Protein AF-A0A7S0UYW3-F1 (afdb_monomer_lite)

Radius of gyration: 21.07 Å; chains: 1; bounding box: 66×44×60 Å

Sequence (137 aa):
GKVSSNGSGIAPIDGEDAPERMGLTPDWIIEEAAFYVFQLERPTLDRPYIKGLLDPCTNNKLAPNIPAEVLYDKNDNGLDQRNTWDGYHIILNPDFSSQTQWRFVNRAIEEVENGKVPAIILICRNSTDTAYFQRLR

Structure (mmCIF, N/CA/C/O backbone):
data_AF-A0A7S0UYW3-F1
#
_entry.id   AF-A0A7S0UYW3-F1
#
loop_
_atom_site.group_PDB
_atom_site.id
_atom_site.type_symbol
_atom_site.label_atom_id
_atom_site.label_alt_id
_atom_site.label_comp_id
_atom_site.label_asym_id
_atom_site.label_entity_id
_atom_site.label_seq_id
_atom_site.pdbx_PDB_ins_code
_atom_site.Cartn_x
_atom_site.Cartn_y
_atom_site.Cartn_z
_atom_site.occupancy
_atom_site.B_iso_or_equiv
_atom_site.auth_seq_id
_atom_site.auth_comp_id
_atom_site.auth_asym_id
_atom_site.auth_atom_id
_atom_site.pdbx_PDB_model_num
ATOM 1 N N . GLY A 1 1 ? 53.769 11.547 -45.940 1.00 36.91 1 GLY A N 1
ATOM 2 C CA . GLY A 1 1 ? 53.265 10.171 -46.081 1.00 36.91 1 GLY A CA 1
ATOM 3 C C . GLY A 1 1 ? 52.458 9.831 -44.852 1.00 36.91 1 GLY A C 1
ATOM 4 O O . GLY A 1 1 ? 52.985 9.966 -43.758 1.00 36.91 1 GLY A O 1
ATOM 5 N N . LYS A 1 2 ? 51.180 9.488 -45.039 1.00 32.94 2 LYS A N 1
ATOM 6 C CA . LYS A 1 2 ? 50.297 8.941 -44.003 1.00 32.94 2 LYS A CA 1
ATOM 7 C C . LYS A 1 2 ? 50.804 7.552 -43.611 1.00 32.94 2 LYS A C 1
ATOM 9 O O . LYS A 1 2 ? 51.067 6.750 -44.502 1.00 32.94 2 LYS A O 1
ATOM 14 N N . VAL A 1 3 ? 50.885 7.265 -42.317 1.00 40.78 3 VAL A N 1
ATOM 15 C CA . VAL A 1 3 ? 50.927 5.888 -41.815 1.00 40.78 3 VAL A CA 1
ATOM 16 C C . VAL A 1 3 ? 49.587 5.635 -41.139 1.00 40.78 3 VAL A C 1
ATOM 18 O O . VAL A 1 3 ? 49.292 6.196 -40.089 1.00 40.78 3 VAL A O 1
ATOM 21 N N . SER A 1 4 ? 48.759 4.852 -41.829 1.00 35.84 4 SER A N 1
ATOM 22 C CA . SER A 1 4 ? 47.547 4.232 -41.303 1.00 35.84 4 SER A CA 1
ATOM 23 C C . SER A 1 4 ? 47.929 3.162 -40.288 1.00 35.84 4 SER A C 1
ATOM 25 O O . SER A 1 4 ? 48.689 2.254 -40.617 1.00 35.84 4 SER A O 1
ATOM 27 N N . SER A 1 5 ? 47.327 3.207 -39.106 1.00 41.03 5 SER A N 1
ATOM 28 C CA . SER A 1 5 ? 47.101 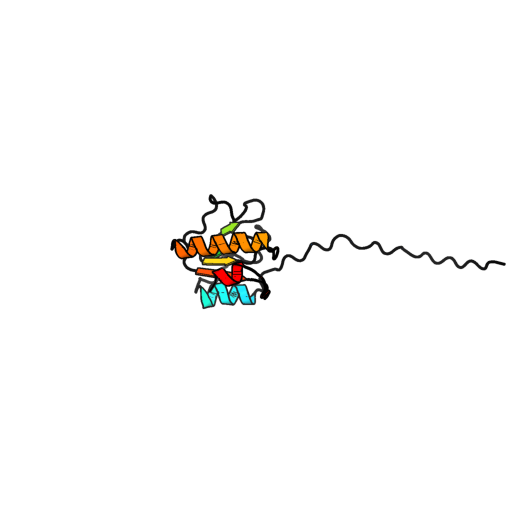2.023 -38.283 1.00 41.03 5 SER A CA 1
ATOM 29 C C . SER A 1 5 ? 45.593 1.821 -38.152 1.00 41.03 5 SER A C 1
ATOM 31 O O . SER A 1 5 ? 44.862 2.667 -37.643 1.00 41.03 5 SER A O 1
ATOM 33 N N . ASN A 1 6 ? 45.125 0.695 -38.690 1.00 39.81 6 ASN A N 1
ATOM 34 C CA . ASN A 1 6 ? 43.771 0.198 -38.513 1.00 39.81 6 ASN A CA 1
ATOM 35 C C . ASN A 1 6 ? 43.607 -0.258 -37.059 1.00 39.81 6 ASN A C 1
ATOM 37 O O . ASN A 1 6 ? 44.168 -1.280 -36.669 1.00 39.81 6 ASN A O 1
ATOM 41 N N . GLY A 1 7 ? 42.828 0.482 -36.278 1.00 36.62 7 GLY A N 1
ATOM 42 C CA . GLY A 1 7 ? 42.221 -0.003 -35.044 1.00 36.62 7 GLY A CA 1
ATOM 43 C C . GLY A 1 7 ? 40.716 -0.055 -35.256 1.00 36.62 7 GLY A C 1
ATOM 44 O O . GLY A 1 7 ? 40.089 0.985 -35.437 1.00 36.62 7 GLY A O 1
ATOM 45 N N . SER A 1 8 ? 40.139 -1.255 -35.280 1.00 42.25 8 SER A N 1
ATOM 46 C CA . SER A 1 8 ? 38.692 -1.460 -35.249 1.00 42.25 8 SER A CA 1
ATOM 47 C C . SER A 1 8 ? 38.155 -1.002 -33.890 1.00 42.25 8 SER A C 1
ATOM 49 O O . SER A 1 8 ? 38.068 -1.784 -32.944 1.00 42.25 8 SER A O 1
ATOM 51 N N . GLY A 1 9 ? 37.851 0.289 -33.776 1.00 32.81 9 GLY A N 1
ATOM 52 C CA . GLY A 1 9 ? 37.100 0.835 -32.657 1.00 32.81 9 GLY A CA 1
ATOM 53 C C . GLY A 1 9 ? 35.643 0.434 -32.817 1.00 32.81 9 GLY A C 1
ATOM 54 O O . GLY A 1 9 ? 34.925 1.019 -33.623 1.00 32.81 9 GLY A O 1
ATOM 55 N N . ILE A 1 10 ? 35.225 -0.592 -32.080 1.00 43.19 10 ILE A N 1
ATOM 56 C CA . ILE A 1 10 ? 33.811 -0.835 -31.807 1.00 43.19 10 ILE A CA 1
ATOM 57 C C . ILE A 1 10 ? 33.298 0.439 -31.131 1.00 43.19 10 ILE A C 1
ATOM 59 O O . ILE A 1 10 ? 33.806 0.829 -30.080 1.00 43.19 10 ILE A O 1
ATOM 63 N N . ALA A 1 11 ? 32.361 1.130 -31.783 1.00 42.00 11 ALA A N 1
ATOM 64 C CA . ALA A 1 11 ? 31.647 2.242 -31.175 1.00 42.00 11 ALA A CA 1
ATOM 65 C C . ALA A 1 11 ? 31.006 1.748 -29.869 1.00 42.00 11 ALA A C 1
ATOM 67 O O . ALA A 1 11 ? 30.494 0.623 -29.859 1.00 42.00 11 ALA A O 1
ATOM 68 N N . PRO A 1 12 ? 31.018 2.529 -28.776 1.00 35.78 12 PRO A N 1
ATOM 69 C CA . PRO A 1 12 ? 30.175 2.194 -27.647 1.00 35.78 12 PRO A CA 1
ATOM 70 C C . PRO A 1 12 ? 28.738 2.177 -28.170 1.00 35.78 12 PRO A C 1
ATOM 72 O O . PRO A 1 12 ? 28.208 3.182 -28.638 1.00 35.78 12 PRO A O 1
ATOM 75 N N . ILE A 1 13 ? 28.146 0.987 -28.175 1.00 42.91 13 ILE A N 1
ATOM 76 C CA . ILE A 1 13 ? 26.702 0.842 -28.112 1.00 42.91 13 ILE A CA 1
ATOM 77 C C . ILE A 1 13 ? 26.326 1.453 -26.769 1.00 42.91 13 ILE A C 1
ATOM 79 O O . ILE A 1 13 ? 26.472 0.807 -25.732 1.00 42.91 13 ILE A O 1
ATOM 83 N N . ASP A 1 14 ? 25.981 2.741 -26.789 1.00 41.59 14 ASP A N 1
ATOM 84 C CA . ASP A 1 14 ? 25.358 3.406 -25.656 1.00 41.59 14 ASP A CA 1
ATOM 85 C C . ASP A 1 14 ? 24.142 2.560 -25.299 1.00 41.59 14 ASP A C 1
ATOM 87 O O . ASP A 1 14 ? 23.189 2.429 -26.072 1.00 41.59 14 ASP A O 1
ATOM 91 N N . GLY A 1 15 ? 24.316 1.841 -24.192 1.00 39.31 15 GLY A N 1
ATOM 92 C CA . GLY A 1 15 ? 23.441 0.781 -23.752 1.00 39.31 15 GLY A CA 1
ATOM 93 C C . GLY A 1 15 ? 22.034 1.317 -23.609 1.00 39.31 15 GLY A C 1
ATOM 94 O O . GLY A 1 15 ? 21.821 2.346 -22.971 1.00 39.31 15 GLY A O 1
ATOM 95 N N . GLU A 1 16 ? 21.128 0.584 -24.252 1.00 39.81 16 GLU A N 1
ATOM 96 C CA . GLU A 1 16 ? 19.746 0.345 -23.860 1.00 39.81 16 GLU A CA 1
ATOM 97 C C . GLU A 1 16 ? 19.375 1.021 -22.544 1.00 39.81 16 GLU A C 1
ATOM 99 O O . GLU A 1 16 ? 20.000 0.737 -21.519 1.00 39.81 16 GLU A O 1
ATOM 104 N N . ASP A 1 17 ? 18.345 1.873 -22.603 1.00 43.19 17 ASP A N 1
ATOM 105 C CA . ASP A 1 17 ? 17.597 2.403 -21.468 1.00 43.19 17 ASP A CA 1
ATOM 106 C C . ASP A 1 17 ? 17.614 1.398 -20.315 1.00 43.19 17 ASP A C 1
ATOM 108 O O . ASP A 1 17 ? 16.828 0.448 -20.290 1.00 43.19 17 ASP A O 1
ATOM 112 N N . ALA A 1 18 ? 18.554 1.566 -19.378 1.00 38.34 18 ALA A N 1
ATOM 113 C CA . ALA A 1 18 ? 18.570 0.756 -18.179 1.00 38.34 18 ALA A CA 1
ATOM 114 C C . ALA A 1 18 ? 17.208 1.025 -17.544 1.00 38.34 18 ALA A C 1
ATOM 116 O O . ALA A 1 18 ? 16.958 2.189 -17.210 1.00 38.34 18 ALA A O 1
ATOM 117 N N . PRO A 1 19 ? 16.306 0.024 -17.454 1.00 40.88 19 PRO A N 1
ATOM 118 C CA . PRO A 1 19 ? 14.955 0.269 -16.998 1.00 40.88 19 PRO A CA 1
ATOM 119 C C . PRO A 1 19 ? 15.101 0.942 -15.651 1.00 40.88 19 PRO A C 1
ATOM 121 O O . PRO A 1 19 ? 15.777 0.415 -14.759 1.00 40.88 19 PRO A O 1
ATOM 124 N N . GLU A 1 20 ? 14.581 2.165 -15.587 1.00 44.66 20 GLU A N 1
ATOM 125 C CA . GLU A 1 20 ? 14.611 3.019 -14.418 1.00 44.66 20 GLU A CA 1
ATOM 126 C C . GLU A 1 20 ? 14.326 2.112 -13.223 1.00 44.66 20 GLU A C 1
ATOM 128 O O . GLU A 1 20 ? 13.290 1.442 -13.199 1.00 44.66 20 GLU A O 1
ATOM 133 N N . ARG A 1 21 ? 15.300 1.942 -12.316 1.00 44.59 21 ARG A N 1
ATOM 134 C CA . ARG A 1 21 ? 15.145 1.046 -11.165 1.00 44.59 21 ARG A CA 1
ATOM 135 C C . ARG A 1 21 ? 14.050 1.649 -10.288 1.00 44.59 21 ARG A C 1
ATOM 137 O O . ARG A 1 21 ? 14.355 2.402 -9.365 1.00 44.59 21 ARG A O 1
ATOM 144 N N . MET A 1 22 ? 12.787 1.365 -10.609 1.00 54.38 22 MET A N 1
ATOM 145 C CA . MET A 1 22 ? 11.642 1.648 -9.758 1.00 54.38 22 MET A CA 1
ATOM 146 C C . MET A 1 22 ? 11.977 1.009 -8.420 1.00 54.38 22 MET A C 1
ATOM 148 O O . MET A 1 22 ? 12.251 -0.191 -8.349 1.00 54.38 22 MET A O 1
ATOM 152 N N . GLY A 1 23 ? 12.115 1.855 -7.401 1.00 64.69 23 GLY A N 1
ATOM 153 C CA . GLY A 1 23 ? 12.687 1.465 -6.124 1.00 64.69 23 GLY A CA 1
ATOM 154 C C . GLY A 1 23 ? 11.868 0.336 -5.526 1.00 64.69 23 GLY A C 1
ATOM 155 O O . GLY A 1 23 ? 10.719 0.548 -5.162 1.00 64.69 23 GLY A O 1
ATOM 156 N N . LEU A 1 24 ? 12.456 -0.854 -5.429 1.00 87.62 24 LEU A N 1
ATOM 157 C CA . LEU A 1 24 ? 11.871 -1.939 -4.655 1.00 87.62 24 LEU A CA 1
ATOM 158 C C . LEU A 1 24 ? 11.799 -1.504 -3.192 1.00 87.62 24 LEU A C 1
ATOM 160 O O . LEU A 1 24 ? 12.699 -0.818 -2.699 1.00 87.62 24 LEU A O 1
ATOM 164 N N . THR A 1 25 ? 10.747 -1.919 -2.500 1.00 93.31 25 THR A N 1
ATOM 165 C CA . THR A 1 25 ? 10.677 -1.826 -1.048 1.00 93.31 25 THR A CA 1
ATOM 166 C C . THR A 1 25 ? 11.748 -2.753 -0.471 1.00 93.31 25 THR A C 1
ATOM 168 O O . THR 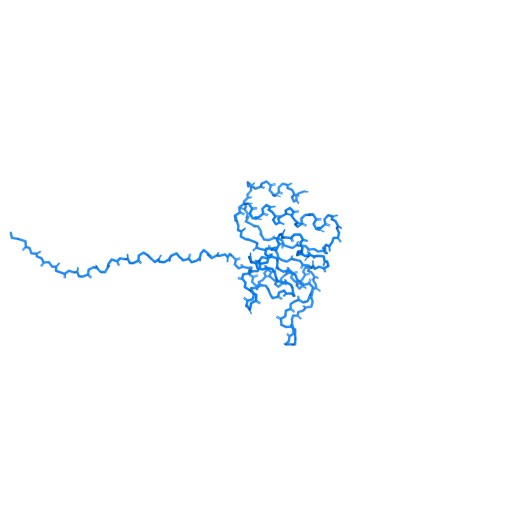A 1 25 ? 11.710 -3.957 -0.738 1.00 93.31 25 THR A O 1
ATOM 171 N N . PRO A 1 26 ? 12.723 -2.230 0.293 1.00 93.50 26 PRO A N 1
ATOM 172 C CA . PRO A 1 26 ? 13.717 -3.063 0.954 1.00 93.50 26 PRO A CA 1
ATOM 173 C C . PRO A 1 26 ? 13.059 -4.082 1.888 1.00 93.50 26 PRO A C 1
ATOM 175 O O . PRO A 1 26 ? 12.164 -3.715 2.647 1.00 93.50 26 PRO A O 1
ATOM 178 N N . ASP A 1 27 ? 13.556 -5.321 1.898 1.00 95.12 27 ASP A N 1
ATOM 179 C CA . ASP A 1 27 ? 12.985 -6.418 2.697 1.00 95.12 27 ASP A CA 1
ATOM 180 C C . ASP A 1 27 ? 12.840 -6.068 4.181 1.00 9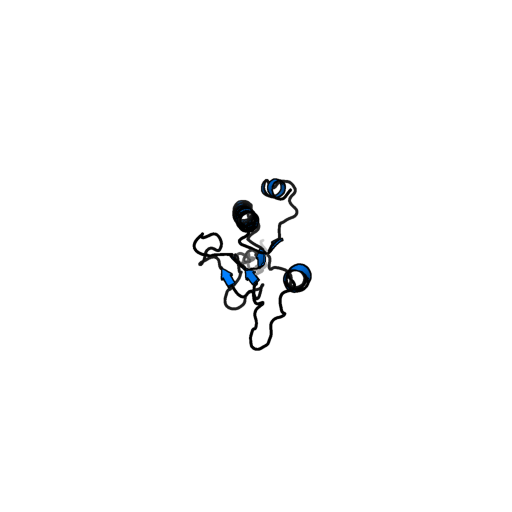5.12 27 ASP A C 1
ATOM 182 O O . ASP A 1 27 ? 11.835 -6.400 4.799 1.00 95.12 27 ASP A O 1
ATOM 186 N N . TRP A 1 28 ? 13.801 -5.330 4.744 1.00 96.06 28 TRP A N 1
ATOM 187 C CA . TRP A 1 28 ? 13.731 -4.891 6.137 1.00 96.06 28 TRP A CA 1
ATOM 188 C C . TRP A 1 28 ? 12.561 -3.930 6.388 1.00 96.06 28 TRP A C 1
ATOM 190 O O . TRP A 1 28 ? 11.956 -3.991 7.449 1.00 96.06 28 TRP A O 1
ATOM 200 N N . ILE A 1 29 ? 12.186 -3.079 5.422 1.00 95.81 29 ILE A N 1
ATOM 201 C CA . ILE A 1 29 ? 10.987 -2.237 5.558 1.00 95.81 29 ILE A CA 1
ATOM 202 C C . ILE A 1 29 ? 9.740 -3.114 5.525 1.00 95.81 29 ILE A C 1
ATOM 204 O O . ILE A 1 29 ? 8.830 -2.885 6.314 1.00 95.81 29 ILE A O 1
ATOM 208 N N . ILE A 1 30 ? 9.700 -4.119 4.644 1.00 97.38 30 ILE A N 1
ATOM 209 C CA . ILE A 1 30 ? 8.572 -5.057 4.559 1.00 97.38 30 ILE A CA 1
ATOM 210 C C . ILE A 1 30 ? 8.412 -5.803 5.884 1.00 97.38 30 ILE A C 1
ATOM 212 O O . ILE A 1 30 ? 7.305 -5.873 6.413 1.00 97.38 30 ILE A O 1
ATOM 216 N N . GLU A 1 31 ? 9.509 -6.322 6.434 1.00 97.75 31 GLU A N 1
ATOM 217 C CA . GLU A 1 31 ? 9.522 -7.051 7.700 1.00 97.75 31 GLU A CA 1
ATOM 218 C C . GLU A 1 31 ? 9.087 -6.172 8.880 1.00 97.75 31 GLU A C 1
ATOM 220 O O . GLU A 1 31 ? 8.168 -6.553 9.610 1.00 97.75 31 GLU A O 1
ATOM 225 N N . GLU A 1 32 ? 9.686 -4.989 9.038 1.00 98.06 32 GLU A N 1
ATOM 226 C CA . GLU A 1 32 ? 9.339 -4.046 10.108 1.00 98.06 32 GLU A CA 1
ATOM 227 C C . GLU A 1 32 ? 7.879 -3.587 10.005 1.00 98.06 32 GLU A C 1
ATOM 229 O O . GLU A 1 32 ? 7.121 -3.664 10.977 1.00 98.06 32 GLU A O 1
ATOM 234 N N . ALA A 1 33 ? 7.443 -3.178 8.812 1.00 98.12 33 ALA A N 1
ATOM 235 C CA . ALA A 1 33 ? 6.079 -2.722 8.583 1.00 98.12 33 ALA A CA 1
ATOM 236 C C . ALA A 1 33 ? 5.055 -3.832 8.847 1.00 98.12 33 ALA A C 1
ATOM 238 O O . ALA A 1 33 ? 4.143 -3.653 9.654 1.00 98.12 33 ALA A O 1
ATOM 239 N N . ALA A 1 34 ? 5.203 -4.985 8.194 1.00 98.44 34 ALA A N 1
ATOM 240 C CA . ALA A 1 34 ? 4.193 -6.034 8.239 1.00 98.44 34 ALA A CA 1
ATOM 241 C C . ALA A 1 34 ? 4.123 -6.727 9.604 1.00 98.44 34 ALA A C 1
ATOM 243 O O . ALA A 1 34 ? 3.027 -6.968 10.108 1.00 98.44 34 ALA A O 1
ATOM 244 N N . PHE A 1 35 ? 5.268 -7.056 10.208 1.00 98.50 35 PHE A N 1
ATOM 245 C CA . PHE A 1 35 ? 5.294 -7.972 11.353 1.00 98.50 35 PHE A CA 1
ATOM 246 C C . PHE A 1 35 ? 5.494 -7.277 12.697 1.00 98.50 35 PHE A C 1
ATOM 248 O O . PHE A 1 35 ? 5.059 -7.818 13.712 1.00 98.50 35 PHE A O 1
ATOM 255 N N . TYR A 1 36 ? 6.095 -6.086 12.723 1.00 97.94 36 TYR A N 1
ATOM 256 C CA . TYR A 1 36 ? 6.323 -5.354 13.971 1.00 97.94 36 TYR A CA 1
ATOM 257 C C . TYR A 1 36 ? 5.345 -4.194 14.147 1.00 97.94 36 TYR A C 1
ATOM 259 O O . TYR A 1 36 ? 4.777 -4.042 15.230 1.00 97.94 36 TYR A O 1
ATOM 267 N N . VAL A 1 37 ? 5.091 -3.413 13.091 1.00 97.88 37 VAL A N 1
ATOM 268 C CA . VAL A 1 37 ? 4.137 -2.295 13.156 1.00 97.88 37 VAL A CA 1
ATOM 269 C C . VAL A 1 37 ? 2.698 -2.788 13.021 1.00 97.88 37 VAL A C 1
ATOM 271 O O . VAL A 1 37 ? 1.886 -2.545 13.911 1.00 97.88 37 VAL A O 1
ATOM 274 N N . PHE A 1 38 ? 2.374 -3.499 11.938 1.00 98.38 38 PHE A N 1
ATOM 275 C CA . PHE A 1 38 ? 1.012 -3.988 11.684 1.00 98.38 38 PHE A CA 1
ATOM 276 C C . PHE A 1 38 ? 0.677 -5.287 12.423 1.00 98.38 38 PHE A C 1
ATOM 278 O O . PHE A 1 38 ? -0.493 -5.647 12.516 1.00 98.38 38 PHE A O 1
ATOM 285 N N . GLN A 1 39 ? 1.688 -5.984 12.954 1.00 98.38 39 GLN A N 1
ATOM 286 C CA . GLN A 1 39 ? 1.535 -7.244 13.695 1.00 98.38 39 GLN A CA 1
ATOM 287 C C . GLN A 1 39 ? 0.769 -8.325 12.909 1.00 98.38 39 GLN A C 1
ATOM 289 O O . GLN A 1 39 ? 0.014 -9.115 13.479 1.00 98.38 39 GLN A O 1
ATOM 294 N N . LEU A 1 40 ? 0.956 -8.364 11.587 1.00 98.50 40 LEU A N 1
ATOM 295 C CA . LEU A 1 40 ? 0.362 -9.382 10.726 1.00 98.50 40 LEU A CA 1
ATOM 296 C C . LEU A 1 40 ? 1.058 -10.736 10.904 1.00 98.50 40 LEU A C 1
ATOM 298 O O . LEU A 1 40 ? 2.210 -10.834 11.330 1.00 98.50 40 LEU A O 1
ATOM 302 N N . GLU A 1 41 ? 0.357 -11.805 10.536 1.00 98.06 41 GLU A N 1
ATOM 303 C CA . GLU A 1 41 ? 0.930 -13.148 10.526 1.00 98.06 41 GLU A CA 1
ATOM 304 C C . GLU A 1 41 ? 1.990 -13.281 9.425 1.00 98.06 41 GLU A C 1
ATOM 306 O O . GLU A 1 41 ? 1.800 -12.835 8.288 1.00 98.06 41 GLU A O 1
ATOM 311 N N . ARG A 1 42 ? 3.100 -13.953 9.748 1.00 97.88 42 ARG A N 1
ATOM 312 C CA . ARG A 1 42 ? 4.115 -14.303 8.750 1.00 97.88 42 ARG A CA 1
ATOM 313 C C . ARG A 1 42 ? 3.537 -15.290 7.719 1.00 97.88 42 ARG A C 1
ATOM 315 O O . ARG A 1 42 ? 2.764 -16.171 8.105 1.00 97.88 42 ARG A O 1
ATOM 322 N N . PRO A 1 43 ? 3.926 -15.184 6.434 1.00 97.25 43 PRO A N 1
ATOM 323 C CA . PRO A 1 43 ? 3.549 -16.151 5.408 1.00 97.25 43 PRO A CA 1
ATOM 324 C C . PRO A 1 43 ? 3.946 -17.581 5.782 1.00 97.25 43 PRO A C 1
ATOM 326 O O . PRO A 1 43 ? 4.938 -17.811 6.478 1.00 97.25 43 PRO A O 1
ATOM 329 N N . THR A 1 44 ? 3.193 -18.550 5.273 1.00 96.94 44 THR A N 1
ATOM 330 C CA . THR A 1 44 ? 3.474 -19.985 5.420 1.00 96.94 44 THR A CA 1
ATOM 331 C C . THR A 1 44 ? 3.662 -20.629 4.048 1.00 96.94 44 THR A C 1
ATOM 333 O O . THR A 1 44 ? 3.471 -19.986 3.019 1.00 96.94 44 THR A O 1
ATOM 336 N N . LEU A 1 45 ? 4.014 -21.918 4.009 1.00 95.06 45 LEU A N 1
ATOM 337 C CA . LEU A 1 45 ? 4.100 -22.658 2.743 1.00 95.06 45 LEU A CA 1
ATOM 338 C C . LEU A 1 45 ? 2.750 -22.706 2.006 1.00 95.06 45 LEU A C 1
ATOM 340 O O . LEU A 1 45 ? 2.718 -22.556 0.789 1.00 95.06 45 LEU A O 1
ATOM 344 N N . ASP A 1 46 ? 1.646 -22.855 2.742 1.00 97.12 46 ASP A N 1
ATOM 345 C CA . ASP A 1 46 ? 0.294 -22.909 2.167 1.00 97.12 46 ASP A CA 1
ATOM 346 C C . ASP A 1 46 ? -0.268 -21.518 1.836 1.00 97.12 46 ASP A C 1
ATOM 348 O O . ASP A 1 46 ? -1.195 -21.384 1.037 1.00 97.12 46 ASP A O 1
ATOM 352 N N . ARG A 1 47 ? 0.283 -20.469 2.459 1.00 97.06 47 ARG A N 1
ATOM 353 C CA . ARG A 1 47 ? -0.080 -19.071 2.222 1.00 97.06 47 ARG A CA 1
ATOM 354 C C . ARG A 1 47 ? 1.193 -18.249 2.018 1.00 97.06 47 ARG A C 1
ATOM 356 O O . ARG A 1 47 ? 1.646 -17.604 2.966 1.00 97.06 47 ARG A O 1
ATOM 363 N N . PRO A 1 48 ? 1.767 -18.245 0.800 1.00 96.12 48 PRO A N 1
ATOM 364 C CA . PRO A 1 48 ? 3.041 -17.583 0.508 1.00 96.12 48 PRO A CA 1
ATOM 365 C C . PRO A 1 48 ? 2.911 -16.052 0.376 1.00 96.12 48 PRO A C 1
ATOM 367 O O . PRO A 1 48 ? 3.696 -15.414 -0.319 1.00 96.12 48 PRO A O 1
ATOM 370 N N . TYR A 1 49 ? 1.910 -15.462 1.033 1.00 98.00 49 TYR A N 1
ATOM 371 C CA . TYR A 1 49 ? 1.628 -14.032 1.080 1.00 98.00 49 TYR A CA 1
ATOM 372 C C . TYR A 1 49 ? 1.188 -13.619 2.492 1.00 98.00 49 TYR A C 1
ATOM 374 O O . TYR A 1 49 ? 0.720 -14.434 3.292 1.00 98.00 49 TYR A O 1
ATOM 382 N N . ILE A 1 50 ? 1.337 -12.336 2.801 1.00 98.62 50 ILE A N 1
ATOM 383 C CA . ILE A 1 50 ? 0.995 -11.712 4.075 1.00 98.62 50 ILE A CA 1
ATOM 384 C C . ILE A 1 50 ? -0.503 -11.401 4.054 1.00 98.62 50 ILE A C 1
ATOM 386 O O . ILE A 1 50 ? -0.959 -10.495 3.356 1.00 98.62 50 ILE A O 1
ATOM 390 N N . LYS A 1 51 ? -1.282 -12.178 4.812 1.00 98.56 51 LYS A N 1
ATOM 391 C CA . LYS A 1 51 ? -2.730 -11.973 4.944 1.00 98.56 51 LYS A CA 1
ATOM 392 C C . LYS A 1 51 ? -3.021 -10.626 5.614 1.00 98.56 51 LYS A C 1
ATOM 394 O O . LYS A 1 51 ? -2.367 -10.273 6.590 1.00 98.56 51 LYS A O 1
ATOM 399 N N . GLY A 1 52 ? -4.024 -9.906 5.122 1.00 98.31 52 GLY A N 1
ATOM 400 C CA . GLY A 1 52 ? -4.418 -8.587 5.611 1.00 98.31 52 GLY A CA 1
ATOM 401 C C . GLY A 1 52 ? -3.535 -7.445 5.107 1.00 98.31 52 GLY A C 1
ATOM 402 O O . GLY A 1 52 ? -3.717 -6.315 5.559 1.00 98.31 52 GLY A O 1
ATOM 403 N N . LEU A 1 53 ? -2.609 -7.718 4.179 1.00 98.75 53 LEU A N 1
ATOM 404 C CA . LEU A 1 53 ? -1.748 -6.718 3.551 1.00 98.75 53 LEU A CA 1
ATOM 405 C C . LEU A 1 53 ? -2.187 -6.428 2.111 1.00 98.75 53 LEU A C 1
ATOM 407 O O . LEU A 1 53 ? -2.547 -7.345 1.371 1.00 98.75 53 LEU A O 1
ATOM 411 N N . LEU A 1 54 ? -2.082 -5.165 1.707 1.00 98.69 54 LEU A N 1
ATOM 412 C CA . LEU A 1 54 ? -2.329 -4.694 0.348 1.00 98.69 54 LEU A CA 1
ATOM 413 C C . LEU A 1 54 ? -1.141 -3.862 -0.163 1.00 98.69 54 LEU A C 1
ATOM 415 O O . LEU A 1 54 ? -0.630 -2.992 0.544 1.00 98.69 54 LEU A O 1
ATOM 419 N N . ASP A 1 55 ? -0.725 -4.121 -1.405 1.00 97.75 55 ASP A N 1
ATOM 420 C CA . ASP A 1 55 ? 0.239 -3.313 -2.165 1.00 97.75 55 ASP A CA 1
ATOM 421 C C . ASP A 1 55 ? -0.475 -2.705 -3.391 1.00 97.75 55 ASP A C 1
ATOM 423 O O . ASP A 1 55 ? -0.810 -3.424 -4.341 1.00 97.75 55 ASP A O 1
ATOM 427 N N . PRO A 1 56 ? -0.758 -1.387 -3.389 1.00 96.75 56 PRO A N 1
ATOM 428 C CA . PRO A 1 56 ? -1.565 -0.749 -4.421 1.00 96.75 56 PRO A CA 1
ATOM 429 C C . PRO A 1 56 ? -0.743 -0.287 -5.634 1.00 96.75 56 PRO A C 1
ATOM 431 O O . PRO A 1 56 ? -1.276 0.380 -6.526 1.00 96.75 56 PRO A O 1
ATOM 434 N N . CYS A 1 57 ? 0.556 -0.566 -5.650 1.00 94.94 57 CYS A N 1
ATOM 435 C CA . CYS A 1 57 ? 1.470 -0.149 -6.706 1.00 94.94 57 CYS A CA 1
ATOM 436 C C . CYS A 1 57 ? 2.535 -1.221 -6.952 1.00 94.94 57 CYS A C 1
ATOM 438 O O . CYS A 1 57 ? 3.717 -0.910 -7.104 1.00 94.94 57 CYS A O 1
ATOM 440 N N . THR A 1 58 ? 2.109 -2.483 -6.994 1.00 95.62 58 THR A N 1
ATOM 441 C CA . THR A 1 58 ? 3.035 -3.605 -7.065 1.00 95.62 58 THR A CA 1
ATOM 442 C C . THR A 1 58 ? 3.855 -3.590 -8.348 1.00 95.62 58 THR A C 1
ATOM 444 O O . THR A 1 58 ? 3.370 -3.255 -9.435 1.00 95.62 58 THR A O 1
ATOM 447 N N . ASN A 1 59 ? 5.112 -4.008 -8.233 1.00 93.56 59 ASN A N 1
ATOM 448 C CA . ASN A 1 59 ? 6.017 -4.125 -9.370 1.00 93.56 59 ASN A CA 1
ATOM 449 C C . ASN A 1 59 ? 5.626 -5.289 -10.298 1.00 93.56 59 ASN A C 1
ATOM 451 O O . ASN A 1 59 ? 5.865 -5.221 -11.506 1.00 93.56 59 ASN A O 1
ATOM 455 N N . ASN A 1 60 ? 5.067 -6.372 -9.747 1.00 93.38 60 ASN A N 1
ATOM 456 C CA . ASN A 1 60 ? 4.733 -7.583 -10.492 1.00 93.38 60 ASN A CA 1
ATOM 457 C C . ASN A 1 60 ? 3.742 -8.463 -9.708 1.00 93.38 60 ASN A C 1
ATOM 459 O O . ASN A 1 60 ? 3.983 -8.757 -8.548 1.00 93.38 60 ASN A O 1
ATOM 463 N N . LYS A 1 61 ? 2.670 -8.961 -10.337 1.00 94.19 61 LYS A N 1
ATOM 464 C CA . LYS A 1 61 ? 1.699 -9.854 -9.667 1.00 94.19 61 LYS A CA 1
ATOM 465 C C . LYS A 1 61 ? 2.148 -11.309 -9.507 1.00 94.19 61 LYS A C 1
ATOM 467 O O . LYS A 1 61 ? 1.647 -12.005 -8.633 1.00 94.19 61 LYS A O 1
ATOM 472 N N . LEU A 1 62 ? 3.033 -11.792 -10.378 1.00 93.69 62 LEU A N 1
ATOM 473 C CA . LEU A 1 62 ? 3.541 -13.169 -10.353 1.00 93.69 62 LEU A CA 1
ATOM 474 C C . LEU A 1 62 ? 4.701 -13.328 -9.366 1.00 93.69 62 LEU A C 1
ATOM 476 O O . LEU A 1 62 ? 4.829 -14.369 -8.730 1.00 93.69 62 LEU A O 1
ATOM 480 N N . ALA A 1 63 ? 5.546 -12.304 -9.261 1.00 94.19 63 ALA A N 1
ATOM 481 C CA . ALA A 1 63 ? 6.698 -12.258 -8.366 1.00 94.19 63 ALA A CA 1
ATOM 482 C C . ALA A 1 63 ? 6.768 -10.885 -7.672 1.00 94.19 63 ALA A C 1
ATOM 484 O O . ALA A 1 63 ? 7.638 -10.071 -8.005 1.00 94.19 63 ALA A O 1
ATOM 485 N N . PRO A 1 64 ? 5.818 -10.589 -6.767 1.00 96.00 64 PRO A N 1
ATOM 486 C CA . PRO A 1 64 ? 5.745 -9.289 -6.117 1.00 96.00 64 PRO A CA 1
ATOM 487 C C . PRO A 1 64 ? 6.916 -9.088 -5.160 1.00 96.00 64 PRO A C 1
ATOM 489 O O . PRO A 1 64 ? 7.329 -10.010 -4.456 1.00 96.00 64 PRO A O 1
ATOM 492 N N . ASN A 1 65 ? 7.442 -7.866 -5.106 1.00 95.88 65 ASN A N 1
ATOM 493 C CA . ASN A 1 65 ? 8.449 -7.499 -4.113 1.00 95.88 65 ASN A CA 1
ATOM 494 C C . ASN A 1 65 ? 7.854 -7.462 -2.699 1.00 95.88 65 ASN A C 1
ATOM 496 O O . ASN A 1 65 ? 8.500 -7.931 -1.769 1.00 95.88 65 ASN A O 1
ATOM 500 N N . ILE A 1 66 ? 6.620 -6.974 -2.553 1.00 97.06 66 ILE A N 1
ATOM 501 C CA . ILE A 1 66 ? 5.844 -7.081 -1.316 1.00 97.06 66 ILE A CA 1
ATOM 502 C C . ILE A 1 66 ? 4.858 -8.237 -1.489 1.00 97.06 66 ILE A C 1
ATOM 504 O O . ILE A 1 66 ? 3.920 -8.103 -2.272 1.00 97.06 66 ILE A O 1
ATOM 508 N N . PRO A 1 67 ? 5.012 -9.368 -0.780 1.00 97.31 67 PRO A N 1
ATOM 509 C CA . PRO A 1 67 ? 4.121 -10.513 -0.933 1.00 97.31 67 PRO A CA 1
ATOM 510 C C . PRO A 1 67 ? 2.789 -10.258 -0.207 1.00 97.31 67 PRO A C 1
ATOM 512 O O . PRO A 1 67 ? 2.486 -10.915 0.781 1.00 97.31 67 PRO A O 1
ATOM 515 N N . ALA A 1 68 ? 2.017 -9.263 -0.641 1.00 98.38 68 ALA A N 1
ATOM 516 C CA . ALA A 1 68 ? 0.737 -8.876 -0.055 1.00 98.38 68 ALA A CA 1
ATOM 517 C C . ALA A 1 68 ? -0.417 -9.778 -0.535 1.00 98.38 68 ALA A C 1
ATOM 519 O O . ALA A 1 68 ? -0.330 -10.412 -1.585 1.00 98.38 68 ALA A O 1
ATOM 520 N N . GLU A 1 69 ? -1.506 -9.835 0.236 1.00 98.50 69 GLU A N 1
ATOM 521 C CA . GLU A 1 69 ? -2.722 -10.575 -0.130 1.00 98.50 69 GLU A CA 1
ATOM 522 C C . GLU A 1 69 ? -3.431 -9.955 -1.337 1.00 98.50 69 GLU A C 1
ATOM 524 O O . GLU A 1 69 ? -3.937 -10.677 -2.196 1.00 98.50 69 GLU A O 1
ATOM 529 N N . VAL A 1 70 ? -3.450 -8.623 -1.410 1.00 98.38 70 VAL A N 1
ATOM 530 C CA . VAL A 1 70 ? -4.039 -7.881 -2.527 1.00 98.38 70 VAL A CA 1
ATOM 531 C C . VAL A 1 70 ? -2.962 -7.065 -3.223 1.00 98.38 70 VAL A C 1
ATOM 533 O O . VAL A 1 70 ? -2.203 -6.337 -2.585 1.00 98.38 70 VAL A O 1
ATOM 536 N N . LEU A 1 71 ? -2.920 -7.185 -4.548 1.00 98.06 71 LEU A N 1
ATOM 537 C CA . LEU A 1 71 ? -1.930 -6.550 -5.406 1.00 98.06 71 LEU A CA 1
ATOM 538 C C . LEU A 1 71 ? -2.630 -5.769 -6.516 1.00 98.06 71 LEU A C 1
ATOM 540 O O . LEU A 1 71 ? -3.359 -6.364 -7.317 1.00 98.06 71 LEU A O 1
ATOM 544 N N . TYR A 1 72 ? -2.352 -4.470 -6.603 1.00 97.56 72 TYR A N 1
ATOM 545 C CA . TYR A 1 72 ? -2.704 -3.662 -7.768 1.00 97.56 72 TYR A CA 1
ATOM 546 C C . TYR A 1 72 ? -1.439 -3.269 -8.518 1.00 97.56 72 TYR A C 1
ATOM 548 O O . TYR A 1 72 ? -0.560 -2.609 -7.966 1.00 97.56 72 TYR A O 1
ATOM 556 N N . ASP A 1 73 ? -1.347 -3.674 -9.780 1.00 94.50 73 ASP A N 1
ATOM 557 C CA . ASP A 1 73 ? -0.283 -3.240 -10.677 1.00 94.50 73 ASP A CA 1
ATOM 558 C C . ASP A 1 73 ? -0.729 -2.024 -11.509 1.00 94.50 73 ASP A C 1
ATOM 560 O O . ASP A 1 73 ? -1.836 -1.487 -11.377 1.00 94.50 73 ASP A O 1
ATOM 564 N N . LYS A 1 74 ? 0.150 -1.563 -12.402 1.00 91.56 74 LYS A N 1
ATOM 565 C CA . LYS A 1 74 ? -0.135 -0.431 -13.295 1.00 91.56 74 LYS A CA 1
ATOM 566 C C . LYS A 1 74 ? -1.372 -0.624 -14.185 1.00 91.56 74 LYS A C 1
ATOM 568 O O . LYS A 1 74 ? -1.951 0.371 -14.614 1.00 91.56 74 LYS A O 1
ATOM 573 N N . ASN A 1 75 ? -1.754 -1.865 -14.489 1.00 94.19 75 ASN A N 1
ATOM 574 C CA . ASN A 1 75 ? -2.900 -2.183 -15.338 1.00 94.19 75 ASN A CA 1
ATOM 575 C C . ASN A 1 75 ? -4.208 -2.144 -14.543 1.00 94.19 75 ASN A C 1
ATOM 577 O O . ASN A 1 75 ? -5.230 -1.743 -15.097 1.00 94.19 75 ASN A O 1
ATOM 581 N N . ASP A 1 76 ? -4.183 -2.518 -13.258 1.00 94.81 76 ASP A N 1
ATOM 582 C CA . ASP A 1 76 ? -5.351 -2.341 -12.383 1.00 94.81 76 ASP A CA 1
ATOM 583 C C . ASP A 1 76 ? -5.572 -0.876 -12.031 1.00 94.81 76 ASP A C 1
ATOM 585 O O . ASP A 1 76 ? -6.712 -0.472 -11.810 1.00 94.81 76 ASP A O 1
ATOM 589 N N . ASN A 1 77 ? -4.478 -0.103 -11.968 1.00 92.81 77 ASN A N 1
ATOM 590 C CA . ASN A 1 77 ? -4.435 1.246 -11.420 1.00 92.81 77 ASN A CA 1
ATOM 591 C C . ASN A 1 77 ? -4.943 1.259 -9.966 1.00 92.81 77 ASN A C 1
ATOM 593 O O . ASN A 1 77 ? -6.120 1.492 -9.694 1.00 92.81 77 ASN A O 1
ATOM 597 N N . GLY A 1 78 ? -4.043 1.077 -8.998 1.00 94.12 78 GLY A N 1
ATOM 598 C CA . GLY A 1 78 ? -4.396 1.079 -7.571 1.00 94.12 78 GLY A CA 1
ATOM 599 C C . GLY A 1 78 ? -4.958 2.398 -7.023 1.00 94.12 78 GLY A C 1
ATOM 600 O O . GLY A 1 78 ? -5.298 2.456 -5.845 1.00 94.12 78 GLY A O 1
ATOM 601 N N . LEU A 1 79 ? -5.091 3.450 -7.842 1.00 95.25 79 LEU A N 1
ATOM 602 C CA . LEU A 1 79 ? -5.803 4.699 -7.524 1.00 95.25 79 LEU A CA 1
ATOM 603 C C . LEU A 1 79 ? -7.248 4.729 -8.052 1.00 95.25 79 LEU A C 1
ATOM 605 O O . LEU A 1 79 ? -7.962 5.702 -7.817 1.00 95.25 79 LEU A O 1
ATOM 609 N N . ASP A 1 80 ? -7.681 3.711 -8.794 1.00 96.50 80 ASP A N 1
ATOM 610 C CA . ASP A 1 80 ? -9.074 3.571 -9.214 1.00 96.50 80 ASP A CA 1
ATOM 611 C C . ASP A 1 80 ? -9.969 3.357 -7.983 1.00 96.50 80 ASP A C 1
ATOM 613 O O . ASP A 1 80 ? -9.658 2.546 -7.107 1.00 96.50 80 ASP A O 1
ATOM 617 N N . GLN A 1 81 ? -11.090 4.076 -7.911 1.00 91.62 81 GLN A N 1
ATOM 618 C CA . GLN A 1 81 ? -12.030 3.993 -6.788 1.00 91.62 81 GLN A CA 1
ATOM 619 C C . GLN A 1 81 ? -12.720 2.626 -6.685 1.00 91.62 81 GLN A C 1
ATOM 621 O O . GLN A 1 81 ? -13.223 2.274 -5.621 1.00 91.62 81 GLN A O 1
ATOM 626 N N . ARG A 1 82 ? -12.734 1.841 -7.769 1.00 95.00 82 ARG A N 1
ATOM 627 C CA . ARG A 1 82 ? -13.257 0.465 -7.772 1.00 95.00 82 ARG A CA 1
ATOM 628 C C . ARG A 1 82 ? -12.328 -0.514 -7.050 1.00 95.00 82 ARG A C 1
ATOM 630 O O . ARG A 1 82 ? -12.787 -1.553 -6.587 1.00 95.00 82 ARG A O 1
ATOM 637 N N . ASN A 1 83 ? -11.045 -0.174 -6.940 1.00 96.31 83 ASN A N 1
ATOM 638 C CA . ASN A 1 83 ? -10.032 -0.964 -6.253 1.00 96.31 83 ASN A CA 1
ATOM 639 C C . ASN A 1 83 ? -10.022 -0.568 -4.775 1.00 96.31 83 ASN A C 1
ATOM 641 O O . ASN A 1 83 ? -9.336 0.378 -4.388 1.00 96.31 83 ASN A O 1
ATOM 645 N N . THR A 1 84 ? -10.839 -1.238 -3.962 1.00 96.12 84 THR A N 1
ATOM 646 C CA . THR A 1 84 ? -10.981 -0.934 -2.528 1.00 96.12 84 THR A CA 1
ATOM 647 C C . THR A 1 84 ? -9.692 -1.212 -1.754 1.00 96.12 84 THR A C 1
ATOM 649 O O . THR A 1 84 ? -8.927 -2.120 -2.097 1.00 96.12 84 THR A O 1
ATOM 652 N N . TRP A 1 85 ? -9.447 -0.378 -0.742 1.00 97.94 85 TRP A N 1
ATOM 653 C CA . TRP A 1 85 ? -8.362 -0.523 0.230 1.00 97.94 85 TRP A CA 1
ATOM 654 C C . TRP A 1 85 ? -8.887 -1.017 1.591 1.00 97.94 85 TRP A C 1
ATOM 656 O O . TRP A 1 85 ? -8.105 -1.397 2.459 1.00 97.94 85 TRP A O 1
ATOM 666 N N . ASP A 1 86 ? -10.210 -1.033 1.763 1.00 97.75 86 ASP A N 1
ATOM 667 C CA . ASP A 1 86 ? -10.917 -1.217 3.023 1.00 97.75 86 ASP A CA 1
ATOM 668 C C . ASP A 1 86 ? -10.505 -2.516 3.736 1.00 97.75 86 ASP A C 1
ATOM 670 O O . ASP A 1 86 ? -10.478 -3.599 3.150 1.00 97.75 86 ASP A O 1
ATOM 674 N N . GLY A 1 87 ? -10.207 -2.409 5.030 1.00 97.75 87 GLY A N 1
ATOM 675 C CA . GLY A 1 87 ? -9.850 -3.539 5.890 1.00 97.75 87 GLY A CA 1
ATOM 676 C C . GLY A 1 87 ? -8.406 -4.041 5.770 1.00 97.75 87 GLY A C 1
ATOM 677 O O . GLY A 1 87 ? -8.016 -4.891 6.572 1.00 97.75 87 GLY A O 1
ATOM 678 N N . TYR A 1 88 ? -7.597 -3.516 4.843 1.00 98.56 88 TYR A N 1
ATOM 679 C CA . TYR A 1 88 ? -6.201 -3.930 4.661 1.00 98.56 88 TYR A CA 1
ATOM 680 C C . TYR A 1 88 ? -5.204 -2.941 5.269 1.00 98.56 88 TYR A C 1
ATOM 682 O O . TYR A 1 88 ? -5.357 -1.726 5.157 1.00 98.56 88 TYR A O 1
ATOM 690 N N . HIS A 1 89 ? -4.126 -3.464 5.853 1.00 98.69 89 HIS A N 1
ATOM 691 C CA . HIS A 1 89 ? -2.922 -2.672 6.099 1.00 98.69 89 HIS A CA 1
ATOM 692 C C . HIS A 1 89 ? -2.173 -2.469 4.785 1.00 98.69 89 HIS A C 1
ATOM 694 O O . HIS A 1 89 ? -2.202 -3.341 3.913 1.00 98.69 89 HIS A O 1
ATOM 700 N N . ILE A 1 90 ? -1.480 -1.342 4.638 1.00 98.44 90 ILE A N 1
ATOM 701 C CA . ILE A 1 90 ? -0.876 -0.972 3.353 1.00 98.44 90 ILE A CA 1
ATOM 702 C C . ILE A 1 90 ? 0.592 -0.610 3.529 1.00 98.44 90 ILE A C 1
ATOM 704 O O . ILE A 1 90 ? 0.937 0.233 4.357 1.00 98.44 90 ILE A O 1
ATOM 708 N N . ILE A 1 91 ? 1.449 -1.208 2.701 1.00 97.69 91 ILE A N 1
ATOM 709 C CA . ILE A 1 91 ? 2.813 -0.722 2.466 1.00 97.69 91 ILE A CA 1
ATOM 710 C C . ILE A 1 91 ? 2.817 -0.073 1.088 1.00 97.69 91 ILE A C 1
ATOM 712 O O . ILE A 1 91 ? 2.532 -0.717 0.082 1.00 97.69 91 ILE A O 1
ATOM 716 N N . LEU A 1 92 ? 3.114 1.220 1.057 1.00 93.94 92 LEU A N 1
ATOM 717 C CA . LEU A 1 92 ? 2.951 2.072 -0.107 1.00 93.94 92 LEU A CA 1
ATOM 718 C C . LEU A 1 92 ? 4.318 2.601 -0.550 1.00 93.94 92 LEU A C 1
ATOM 720 O O . LEU A 1 92 ? 4.923 3.426 0.135 1.00 93.94 92 LEU A O 1
ATOM 724 N N . ASN A 1 93 ? 4.793 2.139 -1.705 1.00 93.19 93 ASN A N 1
ATOM 725 C CA . ASN A 1 93 ? 6.054 2.576 -2.310 1.00 93.19 93 ASN A CA 1
ATOM 726 C C . ASN A 1 93 ? 5.868 2.861 -3.813 1.00 93.19 93 ASN A C 1
ATOM 728 O O . ASN A 1 93 ? 6.361 2.112 -4.659 1.00 93.19 93 ASN A O 1
ATOM 732 N N . PRO A 1 94 ? 5.090 3.900 -4.164 1.00 90.50 94 PRO A N 1
ATOM 733 C CA . PRO A 1 94 ? 4.818 4.212 -5.553 1.00 90.50 94 PRO A CA 1
ATOM 734 C C . PRO A 1 94 ? 6.037 4.867 -6.209 1.00 90.50 94 PRO A C 1
ATOM 736 O O . PRO A 1 94 ? 6.964 5.325 -5.540 1.00 90.50 94 PRO A O 1
ATOM 739 N N . ASP A 1 95 ? 5.995 4.987 -7.536 1.00 85.81 95 ASP A N 1
ATOM 740 C CA . ASP A 1 95 ? 6.947 5.794 -8.302 1.00 85.81 95 ASP A CA 1
ATOM 741 C C . ASP A 1 95 ? 7.157 7.174 -7.642 1.00 85.81 95 ASP A C 1
ATOM 743 O O . ASP A 1 95 ? 6.216 7.819 -7.171 1.00 85.81 95 ASP A O 1
ATOM 747 N N . PHE A 1 96 ? 8.412 7.622 -7.577 1.00 83.19 96 PHE A N 1
ATOM 748 C CA . PHE A 1 96 ? 8.812 8.861 -6.911 1.00 83.19 96 PHE A CA 1
ATOM 749 C C . PHE A 1 96 ? 8.531 10.142 -7.708 1.00 83.19 96 PHE A C 1
ATOM 751 O O . PHE A 1 96 ? 8.928 11.229 -7.275 1.00 83.19 96 PHE A O 1
ATOM 758 N N . SER A 1 97 ? 7.861 10.054 -8.853 1.00 86.81 97 SER A N 1
ATOM 759 C CA . SER A 1 97 ? 7.309 11.214 -9.545 1.00 86.81 97 SER A CA 1
ATOM 760 C C . SER A 1 97 ? 6.324 11.964 -8.640 1.00 86.81 97 SER A C 1
ATOM 762 O O . SER A 1 97 ? 5.411 11.386 -8.046 1.00 86.81 97 SER A O 1
ATOM 764 N N . SER A 1 98 ? 6.485 13.289 -8.549 1.00 82.81 98 SER A N 1
ATOM 765 C CA . SER A 1 98 ? 5.718 14.130 -7.618 1.00 82.81 98 SER A CA 1
ATOM 766 C C . SER A 1 98 ? 4.204 13.993 -7.794 1.00 82.81 98 SER A C 1
ATOM 768 O O . SER A 1 98 ? 3.466 14.001 -6.812 1.00 82.81 98 SER A O 1
ATOM 770 N N . GLN A 1 99 ? 3.732 13.839 -9.036 1.00 87.75 99 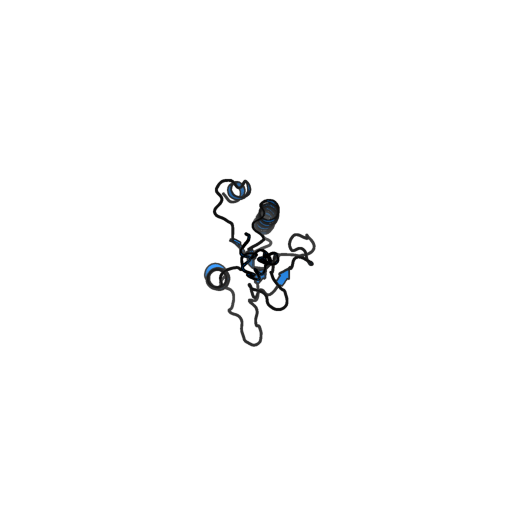GLN A N 1
ATOM 771 C CA . GLN A 1 99 ? 2.308 13.672 -9.329 1.00 87.75 99 GLN A CA 1
ATOM 772 C C . GLN A 1 99 ? 1.765 12.333 -8.811 1.00 87.75 99 GLN A C 1
ATOM 774 O O . GLN A 1 99 ? 0.672 12.297 -8.245 1.00 87.75 99 GLN A O 1
ATOM 779 N N . THR A 1 100 ? 2.513 11.243 -8.986 1.00 88.38 100 THR A N 1
ATOM 780 C CA . THR A 1 100 ? 2.108 9.910 -8.526 1.00 88.38 100 THR A CA 1
ATOM 781 C C . THR A 1 100 ? 2.101 9.855 -7.004 1.00 88.38 100 THR A C 1
ATOM 783 O O . THR A 1 100 ? 1.076 9.502 -6.418 1.00 88.38 100 THR A O 1
ATOM 786 N N . GLN A 1 101 ? 3.180 10.320 -6.367 1.00 86.94 101 GLN A N 1
ATOM 787 C CA . GLN A 1 101 ? 3.278 10.453 -4.909 1.00 86.94 101 GLN A CA 1
ATOM 788 C C . GLN A 1 101 ? 2.106 11.258 -4.338 1.00 86.94 101 GLN A C 1
ATOM 790 O O . GLN A 1 101 ? 1.409 10.779 -3.451 1.00 86.94 101 GLN A O 1
ATOM 795 N N . TRP A 1 102 ? 1.814 12.439 -4.898 1.00 88.06 102 TRP A N 1
ATOM 796 C CA . TRP A 1 102 ? 0.702 13.284 -4.449 1.00 88.06 102 TRP A CA 1
ATOM 797 C C . TRP A 1 102 ? -0.651 12.559 -4.483 1.00 88.06 102 TRP A C 1
ATOM 799 O O . TRP A 1 102 ? -1.433 12.655 -3.537 1.00 88.06 102 TRP A O 1
ATOM 809 N N . ARG A 1 103 ? -0.942 11.815 -5.557 1.00 92.88 103 ARG A N 1
ATOM 810 C CA . ARG A 1 103 ? -2.215 11.088 -5.691 1.00 92.88 103 ARG A CA 1
ATOM 811 C C . ARG A 1 103 ? -2.334 9.947 -4.682 1.00 92.88 103 ARG A C 1
ATOM 813 O O . ARG A 1 103 ? -3.384 9.811 -4.060 1.00 92.88 103 ARG A O 1
ATOM 820 N N . PHE A 1 104 ? -1.271 9.166 -4.502 1.00 94.00 104 PHE A N 1
ATOM 821 C CA . PHE A 1 104 ? -1.247 8.080 -3.522 1.00 94.00 104 PHE A CA 1
ATOM 822 C C . PHE A 1 104 ? -1.302 8.593 -2.081 1.00 94.00 104 PHE A C 1
ATOM 824 O O . PHE A 1 104 ? -2.044 8.028 -1.283 1.00 94.00 104 PHE A O 1
ATOM 831 N N . VAL A 1 105 ? -0.607 9.690 -1.760 1.00 92.38 105 VAL A N 1
ATOM 832 C CA . VAL A 1 105 ? -0.679 10.330 -0.437 1.00 92.38 105 VAL A CA 1
ATOM 833 C C . VAL A 1 105 ? -2.095 10.809 -0.134 1.00 92.38 105 VAL A C 1
ATOM 835 O O . VAL A 1 105 ? -2.619 10.506 0.931 1.00 92.38 105 VAL A O 1
ATOM 838 N N . ASN A 1 106 ? -2.738 11.531 -1.058 1.00 94.00 106 ASN A N 1
ATOM 839 C CA . ASN A 1 106 ? -4.098 12.019 -0.814 1.00 94.00 106 ASN A CA 1
ATOM 840 C C . ASN A 1 106 ? -5.084 10.874 -0.615 1.00 94.00 106 ASN A C 1
ATOM 842 O O . ASN A 1 106 ? -5.884 10.933 0.311 1.00 94.00 106 ASN A O 1
ATOM 846 N N . ARG A 1 107 ? -4.981 9.818 -1.431 1.00 95.69 107 ARG A N 1
ATOM 847 C CA . ARG A 1 107 ? -5.804 8.627 -1.237 1.00 95.69 107 ARG A CA 1
ATOM 848 C C . ARG A 1 107 ? -5.536 7.989 0.126 1.00 95.69 107 ARG A C 1
ATOM 850 O O . ARG A 1 107 ? -6.479 7.709 0.845 1.00 95.69 107 ARG A O 1
ATOM 857 N N . ALA A 1 108 ? -4.273 7.804 0.508 1.00 95.31 108 ALA A N 1
ATOM 858 C CA . ALA A 1 108 ? -3.916 7.241 1.808 1.00 95.31 108 ALA A CA 1
ATOM 859 C C . ALA A 1 108 ? -4.518 8.038 2.976 1.00 95.31 108 ALA A C 1
ATOM 861 O O . ALA A 1 108 ? -5.089 7.444 3.886 1.00 95.31 108 ALA A O 1
ATOM 862 N N . ILE A 1 109 ? -4.444 9.371 2.919 1.00 94.31 109 ILE A N 1
ATOM 863 C CA . ILE A 1 109 ? -5.060 10.258 3.913 1.00 94.31 109 ILE A CA 1
ATOM 864 C C . ILE A 1 109 ? -6.578 10.051 3.946 1.00 94.31 109 ILE A C 1
ATOM 866 O O . ILE A 1 109 ? -7.125 9.804 5.013 1.00 94.31 109 ILE A O 1
ATOM 870 N N . GLU A 1 110 ? -7.249 10.079 2.793 1.00 95.75 110 GLU A N 1
ATOM 871 C CA . GLU A 1 110 ? -8.704 9.898 2.709 1.00 95.75 110 GLU A CA 1
ATOM 872 C C . GLU A 1 110 ? -9.161 8.534 3.252 1.00 95.75 110 GLU A C 1
ATOM 874 O O . GLU A 1 110 ? -10.164 8.454 3.960 1.00 95.75 110 GLU A O 1
ATOM 879 N N . GLU A 1 111 ? -8.452 7.450 2.937 1.00 96.94 111 GLU A N 1
ATOM 880 C CA . GLU A 1 111 ? -8.810 6.101 3.394 1.00 96.94 111 GLU A CA 1
ATOM 881 C C . GLU A 1 111 ? -8.644 5.968 4.922 1.00 96.94 111 GLU A C 1
ATOM 883 O O . GLU A 1 111 ? -9.475 5.336 5.583 1.00 96.94 111 GLU A O 1
ATOM 888 N N . VAL A 1 112 ? -7.617 6.607 5.499 1.00 95.31 112 VAL A N 1
ATOM 889 C CA . VAL A 1 112 ? -7.389 6.649 6.956 1.00 95.31 112 VAL A CA 1
ATOM 890 C C . VAL A 1 112 ? -8.415 7.544 7.655 1.00 95.31 112 VAL A C 1
ATOM 892 O O . VAL A 1 112 ? -9.033 7.114 8.627 1.00 95.31 112 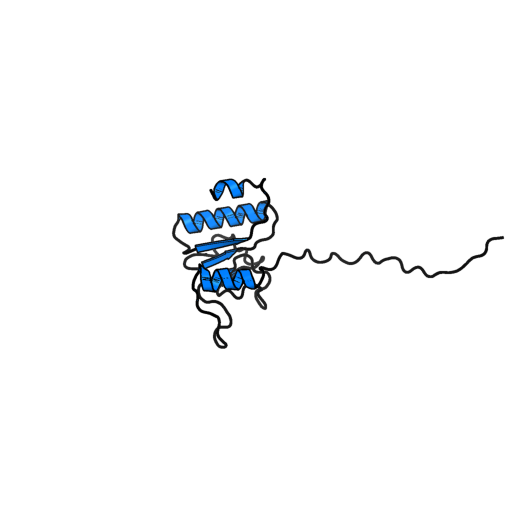VAL A O 1
ATOM 895 N N . GLU A 1 113 ? -8.643 8.766 7.163 1.00 94.81 113 GLU A N 1
ATOM 896 C CA . GLU A 1 113 ? -9.594 9.726 7.750 1.00 94.81 113 GLU A CA 1
ATOM 897 C C . GLU A 1 113 ? -11.031 9.191 7.752 1.00 94.81 113 GLU A C 1
ATOM 899 O O . GLU A 1 113 ? -11.788 9.436 8.691 1.00 94.81 113 GLU A O 1
ATOM 904 N N . ASN A 1 114 ? -11.398 8.411 6.732 1.00 95.94 114 ASN A N 1
ATOM 905 C CA . ASN A 1 114 ? -12.702 7.754 6.657 1.00 95.94 114 ASN A CA 1
ATOM 906 C C . ASN A 1 114 ? -12.783 6.451 7.477 1.00 95.94 114 ASN A C 1
ATOM 908 O O . ASN A 1 114 ? -13.822 5.789 7.453 1.00 95.94 114 ASN A O 1
ATOM 912 N N . GLY A 1 115 ? -11.714 6.054 8.177 1.00 96.12 115 GLY A 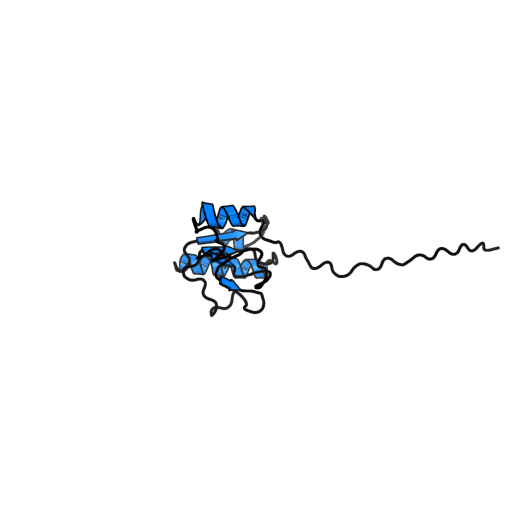N 1
ATOM 913 C CA . GLY A 1 115 ? -11.672 4.841 9.000 1.00 96.12 115 GLY A CA 1
ATOM 914 C C . GLY A 1 115 ? -11.776 3.538 8.205 1.00 96.12 115 GLY A C 1
ATOM 915 O O . GLY A 1 115 ? -12.170 2.513 8.762 1.00 96.12 115 GLY A O 1
ATOM 916 N N . LYS A 1 116 ? -11.465 3.566 6.904 1.00 96.69 116 LYS A N 1
ATOM 917 C CA . LYS A 1 116 ? -11.581 2.396 6.023 1.00 96.69 116 LYS A CA 1
ATOM 918 C C . LYS A 1 116 ? -10.397 1.454 6.152 1.00 96.69 116 LYS A C 1
ATOM 920 O O . LYS A 1 116 ? -10.562 0.242 6.025 1.00 96.69 116 LYS A O 1
ATOM 925 N N . VAL A 1 117 ? -9.212 2.002 6.403 1.00 97.19 117 VAL A N 1
ATOM 926 C CA . VAL A 1 117 ? -7.968 1.238 6.534 1.00 97.19 117 VAL A CA 1
ATOM 927 C C . VAL A 1 117 ? -7.428 1.330 7.963 1.00 97.19 117 VAL A C 1
ATOM 929 O O . VAL A 1 117 ? -7.465 2.408 8.556 1.00 97.19 117 VAL A O 1
ATOM 932 N N . PRO A 1 118 ? -6.906 0.230 8.532 1.00 96.12 118 PRO A N 1
ATOM 933 C CA . PRO A 1 118 ? -6.334 0.223 9.875 1.00 96.12 118 PRO A CA 1
ATOM 934 C C . PRO A 1 118 ? -5.033 1.030 9.984 1.00 96.12 118 PRO A C 1
ATOM 936 O O . PRO A 1 118 ? -4.863 1.772 10.948 1.00 96.12 118 PRO A O 1
ATOM 939 N N . ALA A 1 119 ? -4.114 0.900 9.019 1.00 96.31 119 ALA A N 1
ATOM 940 C CA . ALA A 1 119 ? -2.879 1.684 8.966 1.00 96.31 119 ALA A CA 1
ATOM 941 C C . ALA A 1 119 ? -2.208 1.624 7.584 1.00 96.31 119 ALA A C 1
ATOM 943 O O . ALA A 1 119 ? -2.386 0.669 6.824 1.00 96.31 119 ALA A O 1
ATOM 944 N N . ILE A 1 120 ? -1.384 2.635 7.292 1.00 97.38 120 ILE A N 1
ATOM 945 C CA . ILE A 1 120 ? -0.579 2.740 6.069 1.00 97.38 120 ILE A CA 1
ATOM 946 C C . ILE A 1 120 ? 0.852 3.147 6.442 1.00 97.38 120 ILE A C 1
ATOM 948 O O . ILE A 1 120 ? 1.046 4.085 7.213 1.00 97.38 120 ILE A O 1
ATOM 952 N N . ILE A 1 121 ? 1.852 2.488 5.852 1.00 95.81 121 ILE A N 1
ATOM 953 C CA . ILE A 1 121 ? 3.251 2.936 5.837 1.00 95.81 121 ILE A CA 1
ATOM 954 C C . ILE A 1 121 ? 3.585 3.402 4.424 1.00 95.81 121 ILE A C 1
ATOM 956 O O . ILE A 1 121 ? 3.540 2.622 3.476 1.00 95.81 121 ILE A O 1
ATOM 960 N N . LEU A 1 122 ? 3.929 4.683 4.295 1.00 91.56 122 LEU A N 1
ATOM 961 C CA . LEU A 1 122 ? 4.343 5.305 3.042 1.00 91.56 122 LEU A CA 1
ATOM 962 C C . LEU A 1 122 ? 5.862 5.479 3.003 1.00 91.56 122 LEU A C 1
ATOM 964 O O . LEU A 1 122 ? 6.450 6.092 3.895 1.00 91.56 122 LEU A O 1
ATOM 968 N N . ILE A 1 123 ? 6.478 5.022 1.916 1.00 89.19 123 ILE A N 1
ATOM 969 C CA . ILE A 1 123 ? 7.869 5.316 1.584 1.00 89.19 123 ILE A CA 1
ATOM 970 C C . ILE A 1 123 ? 7.900 6.552 0.691 1.00 89.19 123 ILE A C 1
ATOM 972 O O . ILE A 1 123 ? 7.443 6.539 -0.450 1.00 89.19 123 ILE A O 1
ATOM 976 N N . CYS A 1 124 ? 8.480 7.629 1.210 1.00 79.25 124 CYS A N 1
ATOM 977 C CA . CYS A 1 124 ? 8.665 8.872 0.478 1.00 79.25 124 CYS A CA 1
ATOM 978 C C . CYS A 1 124 ? 10.143 9.270 0.443 1.00 79.25 124 CYS A C 1
ATOM 980 O O . CYS A 1 124 ? 10.895 9.029 1.391 1.00 79.25 124 CYS A O 1
ATOM 982 N N . ARG A 1 125 ? 10.573 9.934 -0.636 1.00 73.94 125 ARG A N 1
ATOM 983 C CA . ARG A 1 125 ? 11.895 10.574 -0.659 1.00 73.94 125 ARG A CA 1
ATOM 984 C C . ARG A 1 125 ? 11.946 11.665 0.408 1.00 73.94 125 ARG A C 1
ATOM 986 O O . ARG A 1 125 ? 10.985 12.412 0.581 1.00 73.94 125 ARG A O 1
ATOM 993 N N . ASN A 1 126 ? 13.095 11.793 1.068 1.00 65.50 126 ASN A N 1
ATOM 994 C CA . ASN A 1 126 ? 13.397 12.927 1.936 1.00 65.50 126 ASN A CA 1
ATOM 995 C C . ASN A 1 126 ? 13.623 14.179 1.069 1.00 65.50 126 ASN A C 1
ATOM 997 O O . ASN A 1 126 ? 14.753 14.567 0.785 1.00 65.50 126 ASN A O 1
ATOM 1001 N N . SER A 1 127 ? 12.531 14.735 0.552 1.00 57.56 127 SER A N 1
ATOM 1002 C CA . SER A 1 127 ? 12.491 15.973 -0.216 1.00 57.56 127 SER A CA 1
ATOM 1003 C C . SER A 1 127 ? 11.644 16.964 0.571 1.00 57.56 127 SER A C 1
ATOM 1005 O O . SER A 1 127 ? 10.416 16.862 0.616 1.00 57.56 127 SER A O 1
ATOM 1007 N N . THR A 1 128 ? 12.321 17.909 1.216 1.00 52.66 128 THR A N 1
ATOM 1008 C CA . THR A 1 128 ? 11.748 18.960 2.069 1.00 52.66 128 THR A CA 1
ATOM 1009 C C . THR A 1 128 ? 10.839 19.947 1.329 1.00 52.66 128 THR A C 1
ATOM 1011 O O . THR A 1 128 ? 10.217 20.778 1.982 1.00 52.66 128 THR A O 1
ATOM 1014 N N . ASP A 1 129 ? 10.722 19.845 0.001 1.00 53.53 129 ASP A N 1
ATOM 1015 C CA . ASP A 1 129 ? 10.003 20.803 -0.850 1.00 53.53 129 ASP A CA 1
ATOM 1016 C C . ASP A 1 129 ? 8.761 20.201 -1.530 1.00 53.53 129 ASP A C 1
ATOM 1018 O O . ASP A 1 129 ? 8.393 20.534 -2.656 1.00 53.53 129 ASP A O 1
ATOM 1022 N N . THR A 1 130 ? 8.118 19.234 -0.877 1.00 57.22 130 THR A N 1
ATOM 1023 C CA . THR A 1 130 ? 6.925 18.586 -1.422 1.00 57.22 130 THR A CA 1
ATOM 1024 C C . THR A 1 130 ? 5.689 18.968 -0.619 1.00 57.22 130 THR A C 1
ATOM 1026 O O . THR A 1 130 ? 5.577 18.691 0.572 1.00 57.22 130 THR A O 1
ATOM 1029 N N . ALA A 1 131 ? 4.721 19.604 -1.285 1.00 62.22 131 ALA A N 1
ATOM 1030 C CA . ALA A 1 131 ? 3.461 20.040 -0.682 1.00 62.22 131 ALA A CA 1
ATOM 1031 C C . ALA A 1 131 ? 2.699 18.909 0.043 1.00 62.22 131 ALA A C 1
ATOM 1033 O O . ALA A 1 131 ? 1.940 19.189 0.966 1.00 62.22 131 ALA A O 1
ATOM 1034 N N . TYR A 1 132 ? 2.914 17.635 -0.327 1.00 63.47 132 TYR A N 1
ATOM 1035 C CA . TYR A 1 132 ? 2.299 16.501 0.376 1.00 63.47 132 TYR A CA 1
ATOM 1036 C C . TYR A 1 132 ? 2.802 16.373 1.815 1.00 63.47 132 TYR A C 1
ATOM 1038 O O . TYR A 1 132 ? 2.026 16.012 2.693 1.00 63.47 132 TYR A O 1
ATOM 1046 N N . PHE A 1 133 ? 4.070 16.703 2.083 1.00 62.66 133 PHE A N 1
ATOM 1047 C CA . PHE A 1 133 ? 4.651 16.585 3.418 1.00 62.66 133 PHE A CA 1
ATOM 1048 C C . PHE A 1 133 ? 3.955 17.519 4.415 1.00 62.66 133 PHE A C 1
ATOM 1050 O O . PHE A 1 133 ? 3.778 17.164 5.575 1.00 62.66 133 PHE A O 1
ATOM 1057 N N . GLN A 1 134 ? 3.488 18.683 3.951 1.00 64.38 134 GLN A N 1
ATOM 1058 C CA . GLN A 1 134 ? 2.708 19.613 4.774 1.00 64.38 134 GLN A CA 1
ATOM 1059 C C . GLN A 1 134 ? 1.321 19.067 5.137 1.00 64.38 134 GLN A C 1
ATOM 1061 O O . GLN A 1 134 ? 0.772 19.479 6.149 1.00 64.38 134 GLN A O 1
ATOM 1066 N N . ARG A 1 135 ? 0.761 18.142 4.343 1.00 65.81 135 ARG A N 1
ATOM 1067 C CA . ARG A 1 135 ? -0.544 17.513 4.610 1.00 65.81 135 ARG A CA 1
ATOM 1068 C C . ARG A 1 135 ? -0.449 16.326 5.581 1.00 65.81 135 ARG A C 1
ATOM 1070 O O . ARG A 1 135 ? -1.470 15.874 6.076 1.00 65.81 135 ARG A O 1
ATOM 1077 N N . LEU A 1 136 ? 0.759 15.814 5.827 1.00 60.28 136 LEU A N 1
ATOM 1078 C CA . LEU A 1 136 ? 1.019 14.723 6.776 1.00 60.28 136 LEU A CA 1
ATOM 1079 C C . LEU A 1 136 ? 1.297 15.216 8.211 1.00 60.28 136 LEU A C 1
ATOM 1081 O O . LEU A 1 136 ? 1.457 14.386 9.103 1.00 60.28 136 LEU A O 1
ATOM 1085 N N . ARG A 1 137 ? 1.420 16.535 8.420 1.00 53.19 137 ARG A N 1
ATOM 1086 C CA . ARG A 1 137 ? 1.550 17.168 9.743 1.00 53.19 137 ARG A CA 1
ATOM 1087 C C . ARG A 1 137 ? 0.186 17.473 10.337 1.00 53.19 137 ARG A C 1
ATOM 1089 O O . ARG A 1 137 ? 0.080 17.345 11.574 1.00 53.19 137 ARG A O 1
#

pLDDT: mean 82.81, std 21.53, range [32.81, 98.75]

Secondary structure (DSSP, 8-state):
-----------------------PPPHHHHHIIIIIIS-PPPP-SS--SEEEEEETT-S-SSS-SS-EEEE--TTT-TTSTTS--TT-EEEE---S-HHHHHHHHHHHHHHHHTT--S-EEE-----TT-HHHHH--

Foldseek 3Di:
DDDDDDDPPPDPPPDDDPPPPLDQDPVVNLCCQQCVVVVFDDADPVGNATEQEEELDFPDPVDTSHRHPHYHHPVNRSLDPVNDPFRGEYEYRHGQPLVGLQSVLVVQVVCVVVVRYPYYDYDYPPDPPRPSVVVVD

Organism: NCBI:txid51329